Protein AF-A0A966NGX0-F1 (afdb_monomer)

Mean predicted aligned error: 3.12 Å

Secondary structure (DSSP, 8-state):
-HHHHHTSHHHHHHHTTTSS---SSTTTGGG--B-TTT--B-GGG-TTSHHHHTT-----HHHHHHHHHHHHHHHHHHHT-

pLDDT: mean 96.54, std 2.69, range [78.0, 98.38]

Sequence (81 aa):
DYIMFATDTQRLADQAKYISYGPARASSAPLVGKHADLGIDMAPHMPTAPENLSRAFLMNYDFWADYRDDLDAKFQAWLAK

Structure (mmCIF, N/CA/C/O backbone):
data_AF-A0A966NGX0-F1
#
_entry.id   AF-A0A966NGX0-F1
#
loop_
_atom_site.group_PDB
_atom_site.id
_atom_site.type_symbol
_atom_site.label_atom_id
_atom_site.label_alt_id
_atom_site.label_comp_id
_atom_site.label_asym_id
_atom_site.label_entity_id
_atom_site.label_seq_id
_atom_site.pdbx_PDB_ins_code
_atom_site.Cartn_x
_atom_site.Cartn_y
_atom_site.Cartn_z
_atom_site.occupancy
_atom_site.B_iso_or_equiv
_atom_site.auth_seq_id
_atom_site.auth_comp_id
_atom_site.auth_asym_id
_atom_site.auth_atom_id
_atom_site.pdbx_PDB_model_num
ATOM 1 N N . ASP A 1 1 ? -19.423 8.978 -7.313 1.00 92.69 1 ASP A N 1
ATOM 2 C CA . ASP A 1 1 ? -20.127 8.037 -6.410 1.00 92.69 1 ASP A CA 1
ATOM 3 C C . ASP A 1 1 ? -19.330 6.784 -6.094 1.00 92.69 1 ASP A C 1
ATOM 5 O O . ASP A 1 1 ? -18.986 6.593 -4.937 1.00 92.69 1 ASP A O 1
ATOM 9 N N . TYR A 1 2 ? -18.952 5.971 -7.087 1.00 97.25 2 TYR A N 1
ATOM 10 C CA . TYR A 1 2 ? -18.237 4.713 -6.823 1.00 97.25 2 TYR A CA 1
ATOM 11 C C . TYR A 1 2 ? -16.934 4.881 -6.029 1.00 97.25 2 TYR A C 1
ATOM 13 O O . TYR A 1 2 ? -16.751 4.195 -5.035 1.00 97.25 2 TYR A O 1
ATOM 21 N N . ILE A 1 3 ? -16.053 5.818 -6.406 1.00 97.38 3 ILE A N 1
ATOM 22 C CA . ILE A 1 3 ? -14.788 6.034 -5.677 1.00 97.38 3 ILE A CA 1
ATOM 23 C C . ILE A 1 3 ? -15.037 6.452 -4.224 1.00 97.38 3 ILE A C 1
ATOM 25 O O . ILE A 1 3 ? -14.327 6.002 -3.330 1.00 97.38 3 ILE A O 1
ATOM 29 N N . MET A 1 4 ? -16.068 7.262 -3.968 1.00 97.06 4 MET A N 1
ATOM 30 C CA . MET A 1 4 ? -16.429 7.657 -2.604 1.00 97.06 4 MET A CA 1
ATOM 31 C C . MET A 1 4 ? -16.856 6.449 -1.774 1.00 97.06 4 MET A C 1
ATOM 33 O O . MET A 1 4 ? -16.374 6.288 -0.662 1.00 97.06 4 MET A O 1
ATOM 37 N N . PHE A 1 5 ? -17.700 5.584 -2.338 1.00 97.25 5 PHE A N 1
ATOM 38 C CA . PHE A 1 5 ? -18.110 4.332 -1.708 1.00 97.25 5 PHE A CA 1
ATOM 39 C C . PHE A 1 5 ? -16.922 3.380 -1.504 1.00 97.25 5 PHE A C 1
ATOM 41 O O . PHE A 1 5 ? -16.632 2.967 -0.388 1.00 97.25 5 PHE A O 1
ATOM 48 N N . ALA A 1 6 ? -16.180 3.068 -2.568 1.00 97.56 6 ALA A N 1
ATOM 49 C CA . ALA A 1 6 ? -15.084 2.101 -2.542 1.00 97.56 6 ALA A CA 1
ATOM 50 C C . ALA A 1 6 ? -13.933 2.522 -1.616 1.00 97.56 6 ALA A C 1
ATOM 52 O O . ALA A 1 6 ? -13.209 1.669 -1.111 1.00 97.56 6 ALA A O 1
ATOM 53 N N . THR A 1 7 ? -13.771 3.827 -1.386 1.00 97.00 7 THR A N 1
ATOM 54 C CA . THR A 1 7 ? -12.755 4.367 -0.479 1.00 97.00 7 THR A CA 1
ATOM 55 C C . THR A 1 7 ? -13.324 4.811 0.864 1.00 97.00 7 THR A C 1
ATOM 57 O O . THR A 1 7 ? -12.597 5.449 1.624 1.00 97.00 7 THR A O 1
ATOM 60 N N . ASP A 1 8 ? -14.586 4.519 1.195 1.00 97.56 8 ASP A N 1
ATOM 61 C CA . ASP A 1 8 ? -15.115 4.849 2.517 1.00 97.56 8 ASP A CA 1
ATOM 62 C C . ASP A 1 8 ? -14.451 4.010 3.624 1.00 97.56 8 ASP A C 1
ATOM 64 O O . ASP A 1 8 ? -13.791 2.993 3.385 1.00 97.56 8 ASP A O 1
ATOM 68 N N . THR A 1 9 ? -14.611 4.467 4.866 1.00 98.25 9 THR A N 1
ATOM 69 C CA . THR A 1 9 ? -13.976 3.855 6.036 1.00 98.25 9 THR A CA 1
ATOM 70 C C . THR A 1 9 ? -14.311 2.365 6.186 1.00 98.25 9 THR A C 1
ATOM 72 O O . THR A 1 9 ? -13.417 1.570 6.484 1.00 98.25 9 THR A O 1
ATOM 75 N N . GLN A 1 10 ? -15.569 1.973 5.976 1.00 98.19 10 GLN A N 1
ATOM 76 C CA . GLN A 1 10 ? 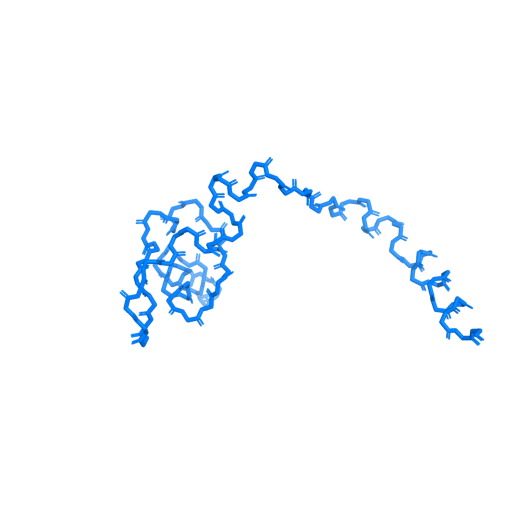-16.018 0.601 6.206 1.00 98.19 10 GLN A CA 1
ATOM 77 C C . GLN A 1 10 ? -15.661 -0.313 5.035 1.00 98.19 10 GLN A C 1
ATOM 79 O O . GLN A 1 10 ? -15.246 -1.446 5.262 1.00 98.19 10 GLN A O 1
ATOM 84 N N . ARG A 1 11 ? -15.806 0.146 3.787 1.00 97.81 11 ARG A N 1
ATOM 85 C CA . ARG A 1 11 ? -15.488 -0.655 2.595 1.00 97.81 11 ARG A CA 1
ATOM 86 C C . ARG A 1 11 ? -14.008 -1.018 2.549 1.00 97.81 11 ARG A C 1
ATOM 88 O O . ARG A 1 11 ? -13.687 -2.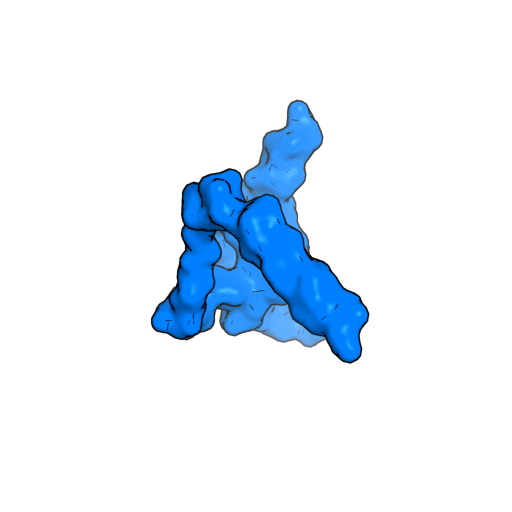176 2.289 1.00 97.81 11 ARG A O 1
ATOM 95 N N . LEU A 1 12 ? -13.124 -0.076 2.889 1.00 98.00 12 LEU A N 1
ATOM 96 C CA . LEU A 1 12 ? -11.688 -0.349 3.002 1.00 98.00 12 LEU A CA 1
ATOM 97 C C . LEU A 1 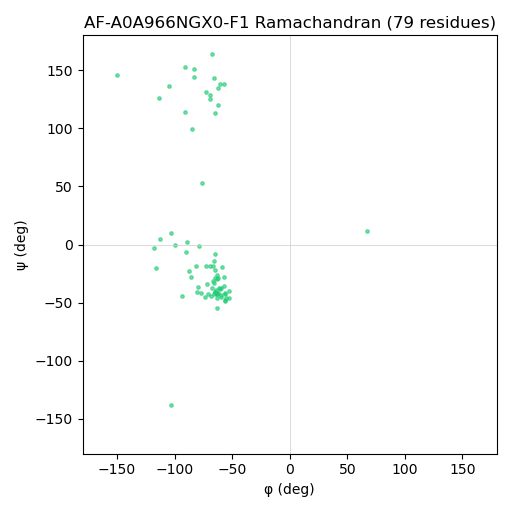12 ? -11.372 -1.343 4.131 1.00 98.00 12 LEU A C 1
ATOM 99 O O . LEU A 1 12 ? -10.553 -2.236 3.940 1.00 98.00 12 LEU A O 1
ATOM 103 N N . ALA A 1 13 ? -12.034 -1.240 5.289 1.00 98.06 13 ALA A N 1
ATOM 104 C CA . ALA A 1 13 ? -11.842 -2.197 6.383 1.00 98.06 13 ALA A CA 1
ATOM 105 C C . ALA A 1 13 ? -12.372 -3.602 6.041 1.00 98.06 13 ALA A C 1
ATOM 107 O O . ALA A 1 13 ? -11.760 -4.608 6.392 1.00 98.06 13 ALA A O 1
ATOM 108 N N . ASP A 1 14 ? -13.493 -3.683 5.322 1.00 97.75 14 ASP A N 1
ATOM 109 C CA . ASP A 1 14 ? -14.099 -4.950 4.912 1.00 97.75 14 ASP A CA 1
ATOM 110 C C . ASP A 1 14 ? -13.233 -5.719 3.910 1.00 97.75 14 ASP A C 1
ATOM 112 O O . ASP A 1 14 ? -13.229 -6.949 3.940 1.00 97.75 14 ASP A O 1
ATOM 116 N N . GLN A 1 15 ? -12.472 -5.024 3.058 1.00 97.06 15 GLN A N 1
ATOM 117 C CA . GLN A 1 15 ? -11.524 -5.664 2.141 1.00 97.06 15 GLN A CA 1
ATOM 118 C C . GLN A 1 15 ? -10.454 -6.471 2.895 1.00 97.06 15 GLN A C 1
ATOM 120 O O . GLN A 1 15 ? -10.099 -7.570 2.463 1.00 97.06 15 GLN A O 1
ATOM 125 N N . ALA A 1 16 ? -9.996 -5.974 4.049 1.00 97.31 16 ALA A N 1
ATOM 126 C CA . ALA A 1 16 ? -8.958 -6.612 4.863 1.00 97.31 16 ALA A CA 1
ATOM 127 C C . ALA A 1 16 ? -9.378 -7.975 5.450 1.00 97.31 16 ALA A C 1
ATOM 129 O O . ALA A 1 16 ? -8.544 -8.695 5.991 1.00 97.31 16 ALA A O 1
ATOM 130 N N . LYS A 1 17 ? -10.654 -8.367 5.325 1.00 98.06 17 LYS A N 1
ATOM 131 C CA . LYS A 1 17 ? -11.141 -9.708 5.696 1.00 98.06 17 LYS A CA 1
ATOM 132 C C . LYS A 1 17 ? -10.705 -10.798 4.715 1.00 98.06 17 LYS A C 1
ATOM 134 O O . LYS A 1 17 ? -10.784 -11.971 5.065 1.00 98.06 17 LYS A O 1
ATOM 139 N N . TYR A 1 18 ? -10.301 -10.429 3.500 1.00 97.44 18 TYR A N 1
ATOM 140 C CA . TYR A 1 18 ? -10.053 -11.375 2.404 1.00 97.44 18 TYR A CA 1
ATOM 141 C C . TYR A 1 18 ? -8.595 -11.413 1.947 1.00 97.44 18 TYR A C 1
ATOM 143 O O . TYR A 1 18 ? -8.176 -12.366 1.298 1.00 97.44 18 TYR A O 1
ATOM 151 N N . ILE A 1 19 ? -7.820 -10.370 2.243 1.00 96.94 19 ILE A N 1
ATOM 152 C CA . ILE A 1 19 ? -6.417 -10.273 1.849 1.00 96.94 19 ILE A CA 1
ATOM 153 C C . ILE A 1 19 ? -5.642 -9.441 2.864 1.00 96.94 19 ILE A C 1
ATOM 155 O O . ILE A 1 19 ? -6.162 -8.472 3.417 1.00 96.94 19 ILE A O 1
ATOM 159 N N . SER A 1 20 ? -4.378 -9.802 3.082 1.00 96.44 20 SER A N 1
ATOM 160 C CA . SER A 1 20 ? -3.467 -9.123 4.007 1.00 96.44 20 SER A CA 1
ATOM 161 C C . SER A 1 20 ? -2.927 -7.799 3.454 1.00 96.44 20 SER A C 1
ATOM 163 O O . SER A 1 20 ? -1.718 -7.581 3.405 1.00 96.44 20 SER A O 1
ATOM 165 N N . TYR A 1 21 ? -3.817 -6.909 3.015 1.00 95.94 21 TYR A N 1
ATOM 166 C CA . TYR A 1 21 ? -3.481 -5.544 2.620 1.00 95.94 21 TYR A CA 1
ATOM 167 C C . TYR A 1 21 ? -4.110 -4.540 3.575 1.00 95.94 21 TYR A C 1
ATOM 169 O O . TYR A 1 21 ? -5.317 -4.548 3.809 1.00 95.94 21 TYR A O 1
ATOM 177 N N . GLY A 1 22 ? -3.255 -3.668 4.114 1.00 95.31 22 GLY A N 1
ATOM 178 C CA . GLY A 1 22 ? -3.661 -2.609 5.026 1.00 95.31 22 GLY A CA 1
ATOM 179 C C . GLY A 1 22 ? -4.616 -1.630 4.342 1.00 95.31 22 GLY A C 1
ATOM 180 O O . GLY A 1 22 ? -4.340 -1.214 3.213 1.00 95.31 22 GLY A O 1
ATOM 181 N N . PRO A 1 23 ? -5.724 -1.234 4.993 1.00 96.81 23 PRO A N 1
ATOM 182 C CA . PRO A 1 23 ? -6.640 -0.269 4.409 1.00 96.81 23 PRO A CA 1
ATOM 183 C C . PRO A 1 23 ? -5.964 1.099 4.265 1.00 96.81 23 PRO A C 1
ATOM 185 O O . PRO A 1 23 ? -5.212 1.538 5.133 1.00 96.81 23 PRO A O 1
ATOM 188 N N . ALA A 1 24 ? -6.280 1.814 3.185 1.00 95.06 24 ALA A N 1
ATOM 189 C CA . ALA A 1 24 ? -5.617 3.077 2.851 1.00 95.06 24 ALA A CA 1
ATOM 190 C C . ALA A 1 24 ? -5.934 4.244 3.812 1.00 95.06 24 ALA A C 1
ATOM 192 O O . ALA A 1 24 ? -5.213 5.241 3.826 1.00 95.06 24 ALA A O 1
ATOM 193 N N . ARG A 1 25 ? -7.015 4.162 4.602 1.00 96.31 25 ARG A N 1
ATOM 194 C CA . ARG A 1 25 ? -7.417 5.215 5.548 1.00 96.31 25 ARG A CA 1
ATOM 195 C C . ARG A 1 25 ? -7.099 4.834 6.985 1.00 96.31 25 ARG A C 1
ATOM 197 O O . ARG A 1 25 ? -7.470 3.760 7.448 1.00 96.31 25 ARG A O 1
ATOM 204 N N . ALA A 1 26 ? -6.566 5.797 7.735 1.00 95.75 26 ALA A N 1
ATOM 205 C CA . ALA A 1 26 ? -6.379 5.666 9.178 1.00 95.75 26 ALA A CA 1
ATOM 206 C C . ALA A 1 26 ? -7.694 5.359 9.919 1.00 95.75 26 ALA A C 1
ATOM 208 O O . ALA A 1 26 ? -7.696 4.570 10.856 1.00 95.75 26 ALA A O 1
ATOM 209 N N . SER A 1 27 ? -8.825 5.916 9.465 1.00 97.81 27 SER A N 1
ATOM 210 C CA . SER A 1 27 ? -10.149 5.645 10.043 1.00 97.81 27 SER A CA 1
ATOM 211 C C . SER A 1 27 ? -10.608 4.193 9.881 1.00 97.81 27 SER A C 1
ATOM 213 O O . SER A 1 27 ? -11.457 3.744 10.645 1.00 97.81 27 SER A O 1
ATOM 215 N N . SER A 1 28 ? -10.064 3.457 8.908 1.00 97.88 28 SER A N 1
ATOM 216 C CA . SER A 1 28 ? -10.406 2.056 8.643 1.00 97.88 28 SER A CA 1
ATOM 217 C C . SER A 1 28 ? -9.611 1.076 9.496 1.00 97.88 28 SER A C 1
ATOM 219 O O . SER A 1 28 ? -10.105 -0.012 9.771 1.00 97.88 28 SER A O 1
ATOM 221 N N . ALA A 1 29 ? -8.3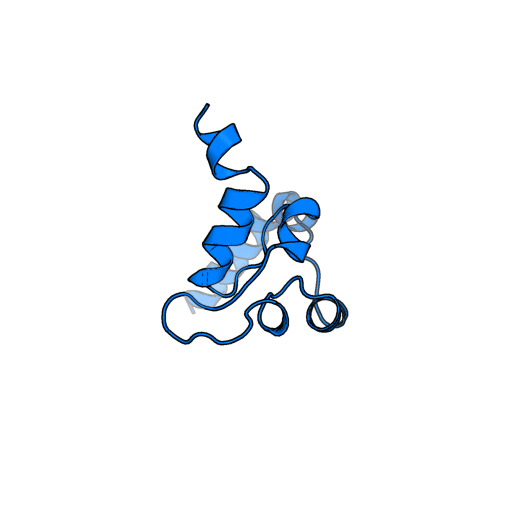94 1.437 9.916 1.00 96.44 29 ALA A N 1
ATOM 222 C CA . ALA A 1 29 ? -7.513 0.536 10.658 1.00 96.44 29 ALA A CA 1
ATOM 223 C C . ALA A 1 29 ? -8.154 -0.031 11.948 1.00 96.44 29 ALA A C 1
ATOM 225 O O . ALA A 1 29 ?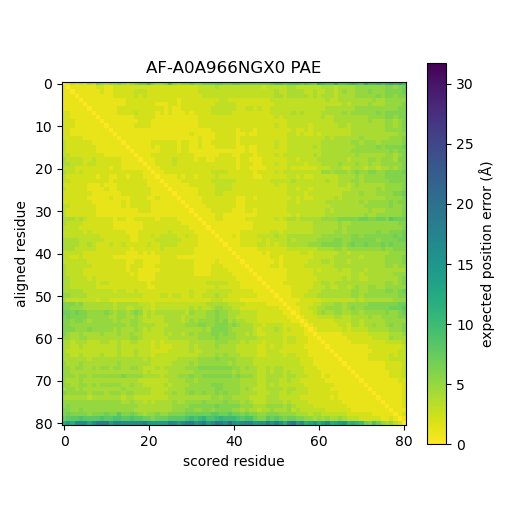 -8.060 -1.240 12.150 1.00 96.44 29 ALA A O 1
ATOM 226 N N . PRO A 1 30 ? -8.889 0.754 12.769 1.00 97.19 30 PRO A N 1
ATOM 227 C CA . PRO A 1 30 ? -9.582 0.227 13.950 1.00 97.19 30 PRO A CA 1
ATOM 228 C C . PRO A 1 30 ? -10.729 -0.747 13.643 1.00 97.19 30 PRO A C 1
ATOM 230 O O . PRO A 1 30 ? -11.219 -1.408 14.553 1.00 97.19 30 PRO A O 1
ATOM 233 N N . LEU A 1 31 ? -11.191 -0.812 12.390 1.00 98.06 31 LEU A N 1
ATOM 234 C CA . LEU A 1 31 ? -12.304 -1.664 11.959 1.00 98.06 31 LEU A CA 1
ATOM 235 C C . LEU A 1 31 ? -11.837 -2.966 11.293 1.00 98.06 31 LEU A C 1
ATOM 237 O O . LEU A 1 31 ? -12.673 -3.771 10.876 1.00 98.06 31 LEU A O 1
ATOM 241 N N . VAL A 1 32 ? -10.522 -3.180 11.166 1.00 97.94 32 VAL A N 1
ATOM 242 C CA . VAL A 1 32 ? -9.970 -4.438 10.652 1.00 97.94 32 VAL A CA 1
ATOM 243 C C . VAL A 1 32 ? -10.316 -5.558 11.633 1.00 97.94 32 VAL A C 1
ATOM 245 O O . VAL A 1 32 ? -9.854 -5.575 12.770 1.00 97.94 32 VAL A O 1
ATOM 248 N N . GLY A 1 33 ? -11.168 -6.476 11.179 1.00 96.75 33 GLY A N 1
ATOM 249 C CA . GLY A 1 33 ? -11.692 -7.577 11.982 1.00 96.75 33 GLY A CA 1
ATOM 250 C C . GLY A 1 33 ? -11.025 -8.914 11.667 1.00 96.75 33 GLY A C 1
ATOM 251 O O . GLY A 1 33 ? -9.811 -9.009 11.494 1.00 96.75 33 GLY A O 1
ATOM 252 N N . LYS A 1 34 ? -11.847 -9.962 11.593 1.00 98.31 34 LYS A N 1
ATOM 253 C CA . LYS A 1 34 ? -11.404 -11.331 11.328 1.00 98.31 34 LYS A CA 1
ATOM 254 C C . LYS A 1 34 ? -11.410 -11.676 9.843 1.00 98.31 34 LYS A C 1
ATOM 256 O O . LYS A 1 34 ? -12.219 -11.136 9.087 1.00 98.31 34 LYS A O 1
ATOM 261 N N . HIS A 1 35 ? -10.550 -12.613 9.452 1.00 98.25 35 HIS A N 1
ATOM 262 C CA . HIS A 1 35 ? -10.580 -13.213 8.124 1.00 98.25 35 HIS A CA 1
ATOM 263 C C . HIS A 1 35 ? -11.960 -13.827 7.870 1.00 98.25 35 HIS A C 1
ATOM 265 O O . HIS A 1 35 ? -12.497 -14.495 8.757 1.00 98.25 35 HIS A O 1
ATOM 271 N N . ALA A 1 36 ? -12.504 -13.642 6.666 1.00 97.88 36 ALA A N 1
ATOM 272 C CA . ALA A 1 36 ? -13.859 -14.066 6.313 1.00 97.88 36 ALA A CA 1
ATOM 273 C C . ALA A 1 36 ? -14.090 -15.572 6.539 1.00 97.88 36 ALA A C 1
ATOM 275 O O . ALA A 1 36 ? -15.052 -15.940 7.205 1.00 97.88 36 ALA A O 1
ATOM 276 N N . ASP A 1 37 ? -13.170 -16.418 6.057 1.00 97.62 37 ASP A N 1
ATOM 277 C CA . ASP A 1 37 ? -13.284 -17.880 6.200 1.00 97.62 37 ASP A CA 1
ATOM 278 C C . ASP A 1 37 ? -12.553 -18.448 7.429 1.00 97.62 37 ASP A C 1
ATOM 280 O O . ASP A 1 37 ? -13.083 -19.297 8.142 1.00 97.62 37 ASP A O 1
ATOM 284 N N . LEU A 1 38 ? -11.323 -17.989 7.693 1.00 97.38 38 LEU A N 1
ATOM 285 C CA . LEU A 1 38 ? -10.454 -18.564 8.725 1.00 97.38 38 LEU A CA 1
ATOM 286 C C . LEU A 1 38 ? -10.762 -18.071 10.149 1.00 97.38 38 LEU A C 1
ATOM 288 O O . LEU A 1 38 ? -10.311 -18.684 11.113 1.00 97.38 38 LEU A O 1
ATOM 292 N N . GLY A 1 39 ? -11.476 -16.951 10.311 1.00 97.56 39 GLY A N 1
ATOM 293 C CA . GLY A 1 39 ? -11.856 -16.422 11.628 1.00 97.56 39 GLY A CA 1
ATOM 294 C C . GLY A 1 39 ? -10.698 -15.918 12.510 1.00 97.56 39 GLY A C 1
ATOM 295 O O . GLY A 1 39 ? -10.912 -15.662 13.701 1.00 97.56 39 GLY A O 1
ATOM 296 N N . ILE A 1 40 ? -9.494 -15.774 11.947 1.00 97.75 40 ILE A N 1
ATOM 297 C CA . ILE A 1 40 ? -8.303 -15.227 12.616 1.00 97.75 40 ILE A CA 1
ATOM 298 C C . ILE A 1 40 ? -8.298 -13.699 12.573 1.00 97.75 40 ILE A C 1
ATOM 300 O O . ILE A 1 40 ? -8.833 -13.115 11.632 1.00 97.75 40 ILE A O 1
ATOM 304 N N . ASP A 1 41 ? -7.685 -13.052 13.561 1.00 97.75 41 ASP A N 1
ATOM 305 C CA . ASP A 1 41 ? -7.579 -11.592 13.594 1.00 97.75 41 ASP A CA 1
ATOM 306 C C . ASP A 1 41 ? -6.634 -11.095 12.496 1.00 97.75 41 ASP A C 1
ATOM 308 O O . ASP A 1 41 ? -5.485 -11.523 12.412 1.00 97.75 41 ASP A O 1
ATOM 312 N N . MET A 1 42 ? -7.108 -10.180 11.649 1.00 98.25 42 MET A N 1
ATOM 313 C CA . MET A 1 42 ? -6.346 -9.732 10.479 1.00 98.25 42 MET A CA 1
ATOM 314 C C . MET A 1 42 ? -5.402 -8.571 10.780 1.00 98.25 42 MET A C 1
ATOM 316 O O . MET A 1 42 ? -4.416 -8.401 10.066 1.00 98.25 42 MET A O 1
ATOM 320 N N . ALA A 1 43 ? -5.658 -7.786 11.830 1.00 96.69 43 ALA A N 1
ATOM 321 C CA . ALA A 1 43 ? -4.871 -6.589 12.133 1.00 96.69 43 ALA A CA 1
ATOM 322 C C . ALA A 1 43 ? -3.347 -6.847 12.212 1.00 96.69 43 ALA A C 1
ATOM 324 O O . ALA A 1 43 ? -2.622 -6.120 11.532 1.00 96.69 43 ALA A O 1
ATOM 325 N N . PRO A 1 44 ? -2.843 -7.902 12.893 1.00 96.56 44 PRO A N 1
ATOM 326 C CA . PRO A 1 44 ? -1.400 -8.176 12.960 1.00 96.56 44 PRO A CA 1
ATOM 327 C C . PRO A 1 44 ? -0.775 -8.582 11.617 1.00 96.56 44 PRO A C 1
ATOM 329 O O . PRO A 1 44 ? 0.442 -8.536 11.438 1.00 96.56 44 PRO A O 1
ATOM 332 N N . HIS A 1 45 ? -1.599 -9.008 10.658 1.00 96.56 45 HIS A N 1
ATOM 333 C CA . HIS A 1 45 ? -1.161 -9.435 9.331 1.00 96.56 45 HIS A CA 1
ATOM 334 C C . HIS A 1 45 ? -1.121 -8.285 8.319 1.00 96.56 45 HIS A C 1
ATOM 336 O O . HIS A 1 45 ? -0.654 -8.476 7.197 1.00 96.56 45 HIS A O 1
ATOM 342 N N . MET A 1 46 ? -1.596 -7.091 8.686 1.00 96.88 46 MET A N 1
ATOM 343 C CA . MET A 1 46 ? -1.550 -5.928 7.806 1.00 96.88 46 MET A CA 1
ATOM 344 C C . MET A 1 46 ? -0.111 -5.400 7.693 1.00 96.88 46 MET A C 1
ATOM 346 O O . MET A 1 46 ? 0.518 -5.131 8.719 1.00 96.88 46 MET A O 1
ATOM 350 N N . PRO A 1 47 ? 0.409 -5.134 6.479 1.00 95.00 47 PRO A N 1
ATOM 351 C CA . PRO A 1 47 ? 1.717 -4.496 6.307 1.00 95.00 47 PRO A CA 1
ATOM 352 C C . PRO A 1 47 ? 1.829 -3.132 7.005 1.00 95.00 47 PRO A C 1
ATOM 354 O O . PRO A 1 47 ? 2.912 -2.731 7.418 1.00 95.00 47 PRO A O 1
ATOM 357 N N . THR A 1 48 ? 0.703 -2.427 7.159 1.00 93.62 48 THR A N 1
ATOM 358 C CA . THR A 1 48 ? 0.607 -1.119 7.824 1.00 93.62 48 THR A CA 1
ATOM 359 C C . THR A 1 48 ? 0.359 -1.209 9.330 1.00 93.62 48 THR A C 1
ATOM 361 O O . THR A 1 48 ? 0.193 -0.170 9.968 1.00 93.62 48 THR A O 1
ATOM 364 N N . ALA A 1 49 ? 0.293 -2.412 9.911 1.00 94.69 49 ALA A N 1
ATOM 365 C CA . A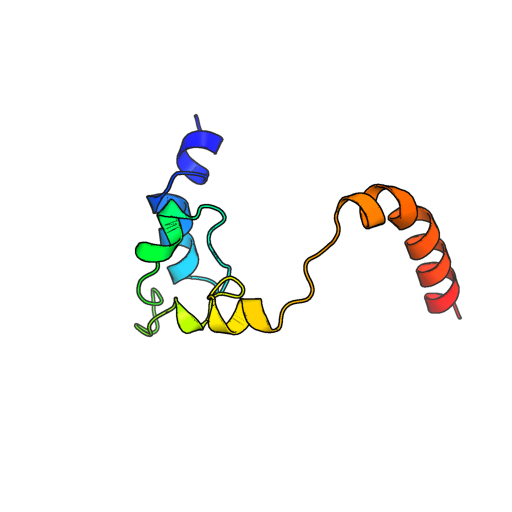LA A 1 49 ? 0.231 -2.556 11.362 1.00 94.69 49 ALA A CA 1
ATOM 366 C C . ALA A 1 49 ? 1.494 -1.931 11.991 1.00 94.69 49 ALA A C 1
ATOM 368 O O . ALA A 1 49 ? 2.579 -2.107 11.427 1.00 94.69 49 ALA A O 1
ATOM 369 N N . PRO A 1 50 ? 1.398 -1.190 13.113 1.00 92.69 50 PRO A N 1
ATOM 370 C CA . PRO A 1 50 ? 2.527 -0.430 13.662 1.00 92.69 50 PRO A CA 1
ATOM 371 C C . PRO A 1 50 ? 3.805 -1.255 13.866 1.00 92.69 50 PRO A C 1
ATOM 373 O O . PRO A 1 50 ? 4.907 -0.798 13.556 1.00 92.69 50 PRO A O 1
ATOM 376 N N . GLU A 1 51 ? 3.664 -2.494 14.333 1.00 94.56 51 GLU A N 1
ATOM 377 C CA . GLU A 1 51 ? 4.759 -3.437 14.539 1.00 94.56 51 GLU A CA 1
ATOM 378 C C . GLU A 1 51 ? 5.454 -3.836 13.230 1.00 94.56 51 GLU A C 1
ATOM 380 O O . GLU A 1 51 ? 6.684 -3.908 13.188 1.00 94.56 51 GLU A O 1
ATOM 385 N N . ASN A 1 52 ? 4.695 -4.018 12.147 1.00 94.94 52 ASN A N 1
ATOM 386 C CA . ASN A 1 52 ? 5.220 -4.378 10.829 1.00 94.94 52 ASN A CA 1
ATOM 387 C C . ASN A 1 52 ? 5.844 -3.158 10.140 1.00 94.94 52 ASN A C 1
ATOM 389 O O . ASN A 1 52 ? 6.942 -3.242 9.585 1.00 94.94 52 ASN A O 1
ATOM 393 N N . LEU A 1 53 ? 5.185 -2.002 10.250 1.00 92.12 53 LEU A N 1
ATOM 394 C CA . LEU A 1 53 ? 5.617 -0.750 9.638 1.00 92.12 53 LEU A CA 1
ATOM 395 C C . LEU A 1 53 ? 6.941 -0.245 10.225 1.00 92.12 53 LEU A C 1
ATOM 397 O O . LEU A 1 53 ? 7.730 0.364 9.509 1.00 92.12 53 LEU A O 1
ATOM 401 N N . SER A 1 54 ? 7.237 -0.567 11.490 1.00 94.06 54 SER A N 1
ATOM 402 C CA . SER A 1 54 ? 8.520 -0.238 12.135 1.00 94.06 54 SER A CA 1
ATOM 403 C C . SER A 1 54 ? 9.751 -0.823 11.426 1.00 94.06 54 SER A C 1
ATOM 405 O O . SER A 1 54 ? 10.867 -0.351 11.633 1.00 94.06 54 SER A O 1
ATOM 407 N N . ARG A 1 55 ? 9.555 -1.847 10.586 1.00 93.56 55 ARG A N 1
ATOM 408 C CA . ARG A 1 55 ? 10.607 -2.535 9.821 1.00 93.56 55 ARG A CA 1
ATOM 409 C C . ARG A 1 55 ? 10.484 -2.312 8.313 1.00 93.56 55 ARG A C 1
ATOM 411 O O . ARG A 1 55 ? 11.221 -2.928 7.547 1.00 93.56 55 ARG A O 1
ATOM 418 N N . ALA A 1 56 ? 9.541 -1.481 7.878 1.00 92.94 56 ALA A N 1
ATOM 419 C CA . ALA A 1 56 ? 9.289 -1.240 6.468 1.00 92.94 56 ALA A CA 1
ATOM 420 C C . ALA A 1 56 ? 10.255 -0.193 5.896 1.00 92.94 56 ALA A C 1
ATOM 422 O O . ALA A 1 56 ? 10.574 0.804 6.542 1.00 92.94 56 ALA A O 1
ATOM 423 N N . PHE A 1 57 ? 10.661 -0.387 4.641 1.00 94.12 57 PHE A N 1
ATOM 424 C CA . PHE A 1 57 ? 11.221 0.686 3.828 1.00 94.12 57 PHE A CA 1
ATOM 425 C C . PHE A 1 57 ? 10.078 1.345 3.055 1.00 94.12 57 PHE A C 1
ATOM 427 O O . PHE A 1 57 ? 9.437 0.701 2.222 1.00 94.12 57 PHE A O 1
ATOM 434 N N . LEU A 1 58 ? 9.784 2.609 3.362 1.00 91.12 58 LEU A N 1
ATOM 435 C CA . LEU A 1 58 ? 8.703 3.324 2.694 1.00 91.12 58 LEU A CA 1
ATOM 436 C C . LEU A 1 58 ? 9.085 3.600 1.236 1.00 91.12 58 LEU A C 1
ATOM 438 O O . LEU A 1 58 ? 10.147 4.154 0.956 1.00 91.12 58 LEU A O 1
ATOM 442 N N . MET A 1 59 ? 8.196 3.234 0.315 1.00 93.12 59 MET A N 1
ATOM 443 C CA . MET A 1 59 ? 8.376 3.516 -1.104 1.00 93.12 59 MET A CA 1
ATOM 444 C C . MET A 1 59 ? 8.414 5.031 -1.339 1.00 93.12 59 MET A C 1
ATOM 446 O O . MET A 1 59 ? 7.443 5.729 -1.047 1.00 93.12 59 MET A O 1
ATOM 450 N N . ASN A 1 60 ? 9.521 5.534 -1.885 1.00 96.62 60 ASN A N 1
ATOM 451 C CA . ASN A 1 60 ? 9.632 6.928 -2.301 1.00 96.62 60 ASN A CA 1
ATOM 452 C C . ASN A 1 60 ? 9.070 7.080 -3.720 1.00 96.62 60 ASN A C 1
ATOM 454 O O . ASN A 1 60 ? 9.746 6.760 -4.697 1.00 96.62 60 ASN A O 1
ATOM 458 N N . TYR A 1 61 ? 7.825 7.540 -3.821 1.00 96.31 61 TYR A N 1
ATOM 459 C CA . TYR A 1 61 ? 7.154 7.691 -5.109 1.00 96.31 61 TYR A CA 1
ATOM 460 C C . TYR A 1 61 ? 7.799 8.753 -6.005 1.00 96.31 61 TYR A C 1
ATOM 462 O O . TYR A 1 61 ? 7.837 8.534 -7.210 1.00 96.31 61 TYR A O 1
ATOM 470 N N . ASP A 1 62 ? 8.359 9.831 -5.445 1.00 98.00 62 ASP A N 1
ATOM 471 C CA . ASP A 1 62 ? 9.011 10.891 -6.228 1.00 98.00 62 ASP A CA 1
ATOM 472 C C . ASP A 1 62 ? 10.300 10.376 -6.878 1.00 98.00 62 ASP A C 1
ATOM 474 O O . ASP A 1 62 ? 10.504 10.543 -8.076 1.00 98.00 62 ASP A O 1
ATOM 478 N N . PHE A 1 63 ? 11.120 9.631 -6.125 1.00 97.88 63 PHE A N 1
ATOM 479 C CA . PHE A 1 63 ? 12.305 8.969 -6.681 1.00 97.88 63 PHE A CA 1
ATOM 480 C C . PHE A 1 63 ? 11.938 8.065 -7.865 1.00 97.88 63 PHE A C 1
ATOM 482 O O . PHE A 1 63 ? 12.590 8.089 -8.905 1.00 97.88 63 PHE A O 1
ATOM 489 N N . TRP A 1 64 ? 10.885 7.258 -7.732 1.00 97.50 64 TRP A N 1
ATOM 490 C CA . TRP A 1 64 ? 10.471 6.393 -8.834 1.00 97.50 64 TRP A CA 1
ATOM 491 C C . TRP A 1 64 ? 9.832 7.171 -9.984 1.00 97.50 64 TRP A C 1
ATOM 493 O O . TRP A 1 64 ? 10.041 6.795 -11.130 1.00 97.50 64 TRP A O 1
ATOM 503 N N . ALA A 1 65 ? 9.104 8.255 -9.725 1.00 97.88 65 ALA A N 1
ATOM 504 C CA . ALA A 1 65 ? 8.589 9.113 -10.788 1.00 97.88 65 ALA A CA 1
ATOM 505 C C . ALA A 1 65 ? 9.728 9.721 -11.628 1.00 97.88 65 ALA A C 1
ATOM 507 O O . ALA A 1 65 ? 9.611 9.763 -12.850 1.00 97.88 65 ALA A O 1
ATOM 508 N N . ASP A 1 66 ? 10.836 10.104 -10.988 1.00 98.38 66 ASP A N 1
ATOM 509 C CA . ASP A 1 66 ? 11.987 10.723 -11.654 1.00 98.38 66 ASP A CA 1
ATOM 510 C C . ASP A 1 66 ? 12.906 9.711 -12.363 1.00 98.38 66 ASP A C 1
ATOM 512 O O . ASP A 1 66 ? 13.455 10.018 -13.421 1.00 98.38 66 ASP A O 1
ATOM 516 N N . TYR A 1 67 ? 13.105 8.511 -11.798 1.00 98.31 67 TYR A N 1
ATOM 517 C CA . TYR A 1 67 ? 14.176 7.594 -12.235 1.00 98.31 67 TYR A CA 1
ATOM 518 C C . TYR A 1 67 ? 13.715 6.241 -12.786 1.00 98.31 67 TYR A C 1
ATOM 520 O O . TYR A 1 67 ? 14.562 5.437 -13.193 1.00 98.31 67 TYR A O 1
ATOM 528 N N . ARG A 1 68 ? 12.412 5.930 -12.787 1.00 98.12 68 ARG A N 1
ATOM 529 C CA . ARG A 1 68 ? 11.945 4.579 -13.138 1.00 98.12 68 ARG A CA 1
ATOM 530 C C . ARG A 1 68 ? 12.334 4.146 -14.545 1.00 98.12 68 ARG A C 1
ATOM 532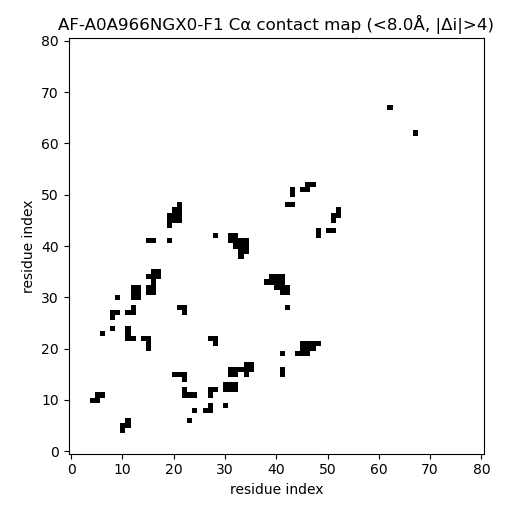 O O . ARG A 1 68 ? 12.824 3.032 -14.689 1.00 98.12 68 ARG A O 1
ATOM 539 N N . ASP A 1 69 ? 12.168 5.002 -15.546 1.00 98.38 69 ASP A N 1
ATOM 540 C CA . ASP A 1 69 ? 12.438 4.630 -16.940 1.00 98.38 69 ASP A CA 1
ATOM 541 C C . ASP A 1 69 ? 13.922 4.275 -17.158 1.00 98.38 69 ASP A C 1
ATOM 543 O O . ASP A 1 69 ? 14.244 3.254 -17.771 1.00 98.38 69 ASP A O 1
ATOM 547 N N . ASP A 1 70 ? 14.835 5.056 -16.570 1.00 98.38 70 ASP A N 1
ATOM 548 C CA . ASP A 1 70 ? 16.280 4.814 -16.637 1.00 98.38 70 ASP A CA 1
ATOM 549 C C . ASP A 1 70 ? 16.690 3.511 -15.933 1.00 98.38 70 ASP A C 1
ATOM 551 O O . ASP A 1 70 ? 17.573 2.781 -16.402 1.00 98.38 70 ASP A O 1
ATOM 555 N N . LEU A 1 71 ? 16.085 3.223 -14.776 1.00 98.31 71 LEU A N 1
ATOM 556 C CA . LEU A 1 71 ? 16.346 2.000 -14.016 1.00 98.31 71 LEU A CA 1
ATOM 557 C C . LEU A 1 71 ? 15.762 0.771 -14.717 1.00 98.31 71 LEU A C 1
ATOM 559 O O . LEU A 1 71 ? 16.455 -0.245 -14.818 1.00 98.31 71 LEU A O 1
ATOM 563 N N . ASP A 1 72 ? 14.545 0.873 -15.253 1.00 98.25 72 ASP A N 1
ATOM 564 C CA . ASP A 1 72 ? 13.887 -0.204 -15.995 1.00 98.25 72 ASP A CA 1
ATOM 565 C C . ASP A 1 72 ? 14.695 -0.544 -17.262 1.00 98.25 72 ASP A C 1
ATOM 567 O O . ASP A 1 72 ? 14.964 -1.720 -17.510 1.00 98.25 72 ASP A O 1
ATOM 571 N N . ALA A 1 73 ? 15.202 0.445 -18.011 1.00 98.31 73 ALA A N 1
ATOM 572 C CA . ALA A 1 73 ? 16.063 0.202 -19.176 1.00 98.31 73 ALA A CA 1
ATOM 573 C C . ALA A 1 73 ? 17.353 -0.560 -18.814 1.00 98.31 73 ALA A C 1
ATOM 575 O O . ALA A 1 73 ? 17.736 -1.514 -19.500 1.00 98.31 73 ALA A O 1
ATOM 576 N N . LYS A 1 74 ? 18.011 -0.184 -17.708 1.00 98.19 74 LYS A N 1
ATOM 577 C CA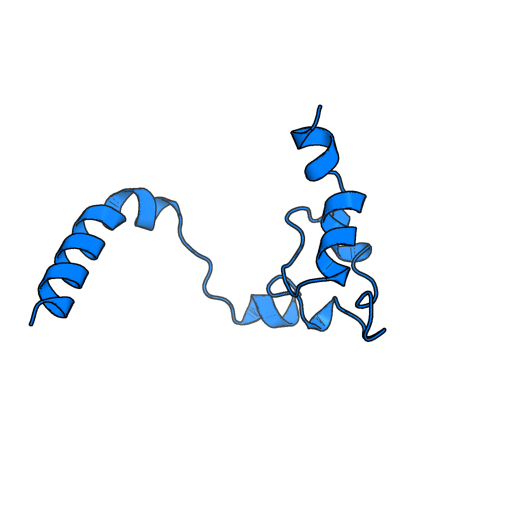 . LYS A 1 74 ? 19.199 -0.894 -17.198 1.00 98.19 74 LYS A CA 1
ATOM 578 C C . LYS A 1 74 ? 18.864 -2.320 -16.770 1.00 98.19 74 LYS A C 1
ATOM 580 O O . LYS A 1 74 ? 19.632 -3.236 -17.065 1.00 98.19 74 LYS A O 1
ATOM 585 N N . PHE A 1 75 ? 17.729 -2.516 -16.100 1.00 98.12 75 PHE A N 1
ATOM 586 C CA . PHE A 1 75 ? 17.285 -3.833 -15.654 1.00 98.12 75 PHE A CA 1
ATOM 587 C C . PHE A 1 75 ? 16.960 -4.756 -16.835 1.00 98.12 75 PHE A C 1
ATOM 589 O O . PHE A 1 75 ? 17.406 -5.902 -16.852 1.00 98.12 75 PHE A O 1
ATOM 596 N N . GLN A 1 76 ? 16.282 -4.253 -17.871 1.00 98.31 76 GLN A N 1
ATOM 597 C CA . GLN A 1 76 ? 16.007 -5.021 -19.092 1.00 98.31 76 GLN A CA 1
ATOM 598 C C . GLN A 1 76 ? 17.288 -5.388 -19.850 1.00 98.31 76 GLN A C 1
ATOM 600 O O . GLN A 1 76 ? 17.442 -6.527 -20.287 1.00 98.31 76 GLN A O 1
ATOM 605 N N . ALA A 1 77 ? 18.248 -4.463 -19.957 1.00 98.00 77 ALA A N 1
ATOM 606 C CA . ALA A 1 77 ? 19.547 -4.754 -20.566 1.00 98.00 77 ALA A CA 1
ATOM 607 C C . ALA A 1 77 ? 20.344 -5.822 -19.793 1.00 98.00 77 ALA A C 1
ATOM 609 O O . ALA A 1 77 ? 21.137 -6.547 -20.394 1.00 98.00 77 ALA A O 1
ATOM 610 N N . TRP A 1 78 ? 20.152 -5.919 -18.473 1.00 97.81 78 TRP A N 1
ATOM 611 C CA . TRP A 1 78 ? 20.719 -6.988 -17.652 1.00 97.81 78 TRP A CA 1
ATOM 612 C C . TRP A 1 78 ? 20.001 -8.327 -17.866 1.00 97.81 78 TRP A C 1
ATOM 614 O O . TRP A 1 78 ? 20.685 -9.324 -18.062 1.00 97.81 78 TRP A O 1
ATOM 624 N N . LEU A 1 79 ? 18.662 -8.349 -17.897 1.00 97.88 79 LEU A N 1
ATOM 625 C CA . LEU A 1 79 ? 17.864 -9.565 -18.133 1.00 97.88 79 LEU A CA 1
ATOM 626 C C . LEU A 1 79 ? 18.102 -10.205 -19.508 1.00 97.88 79 LEU A C 1
ATOM 628 O O . LEU A 1 79 ? 17.916 -11.408 -19.664 1.00 97.88 79 LEU A O 1
ATOM 632 N N . ALA A 1 80 ? 18.460 -9.403 -20.511 1.00 96.31 80 ALA A N 1
ATOM 633 C CA . ALA A 1 80 ? 18.724 -9.873 -21.870 1.00 96.31 80 ALA A CA 1
ATOM 634 C C . ALA A 1 80 ? 20.114 -10.522 -22.051 1.00 96.31 80 ALA A C 1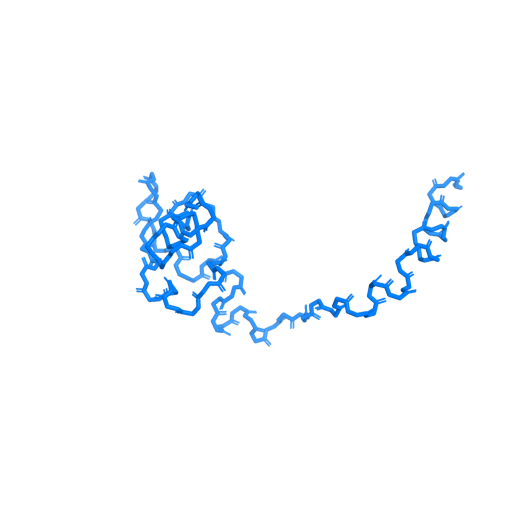
ATOM 636 O O . ALA A 1 80 ? 20.444 -10.929 -23.168 1.00 96.31 80 ALA A O 1
ATOM 637 N N . LYS A 1 81 ? 20.933 -10.579 -20.994 1.00 78.00 81 LYS A N 1
ATOM 638 C CA . LYS A 1 81 ? 22.219 -11.289 -20.960 1.00 78.00 81 LYS A CA 1
ATOM 639 C C . LYS A 1 81 ? 22.072 -12.645 -20.286 1.00 78.00 81 LYS A C 1
ATOM 641 O O . LYS A 1 81 ? 22.748 -13.577 -20.769 1.00 78.00 81 LYS A O 1
#

Nearest PDB structures (foldseek):
  8jv1-assembly1_A  TM=8.688E-01  e=3.226E-03  Candidatus Pelagibacter sp. HTCC7211

Foldseek 3Di:
DVVCVCLDLDNQLVVLLDDQEHRPDPSNLVSNQHRPPPRHRNNVSHCPNPVNVVPDDDDDVVVCVVCVVVVVVVVVVVVVD

Solvent-accessible surface area (backbone atoms only — not comparable to full-atom values): 4737 Å² total; per-residue (Å²): 109,66,67,60,53,61,66,28,52,62,50,31,13,57,52,31,24,80,43,72,52,51,45,94,44,80,81,8,56,87,58,41,47,43,24,74,86,80,66,45,75,30,49,87,58,16,59,68,27,70,81,49,40,76,74,56,80,80,83,59,63,66,61,45,72,77,42,41,69,67,51,49,52,54,49,52,63,55,72,76,105

Radius of gyration: 17.39 Å; Cα contacts (8 Å, |Δi|>4): 75; chains: 1; bounding box: 42×30×36 Å